Protein AF-D3F6V2-F1 (afdb_monomer)

Solvent-accessible surface area (backbone atoms only — not comparable to full-atom values): 8973 Å² total; per-residue (Å²): 142,80,86,90,87,79,59,64,73,63,51,52,53,51,53,52,31,52,51,52,50,52,54,47,52,52,47,49,52,48,56,53,34,51,52,25,40,53,56,11,44,46,33,47,74,73,39,74,31,45,53,54,73,69,54,49,62,47,35,58,94,34,69,48,48,77,55,85,21,49,40,56,52,40,30,53,50,24,52,50,36,34,46,29,25,52,35,40,52,52,22,56,76,71,43,32,83,39,58,86,33,72,49,62,52,46,48,51,21,49,52,50,46,40,52,50,28,50,54,49,25,52,54,30,53,69,49,67,38,61,68,63,20,52,54,29,50,47,53,30,52,52,49,51,52,50,48,53,50,60,57,48,35,43,63,75,31,63,78,56,48,59,58,55,62,67,62,74,84,116

Foldseek 3Di:
DDDDPPDPVVVVLLVVLVVCLLVLLVCLCCVLLVVLCCQLCCCVPVVVLADDPVLLVLCPPFPCCVPPHPSVVSSVLSVLSNVLNVLSVVLVVVPCSDQAHPSVSVLVSLVSLLVSLVVQLVSCVRSVNVVSNVVSVVVNVVSVVSSVVSCLGHPNDDSSSPVVVVPPVD

Mean predicted aligned error: 8.56 Å

Sequence (170 aa):
MASDTQPAAASERTVFDDVAYWLTIVSVYFLVGVLFFYSGKEKLFDGDAKAPPGIERQFEGTFVATFPGVDALWAILSVIEFAVFVILVVSLIRGEFLPHRRKSILLTGLALGLLTFACLSFGQTSTGNNEGTASLYTYFGVTAIVMLLVLLLPPNRPRAWLSGIAGRDS

Structure (mmCIF, N/CA/C/O backbone):
data_AF-D3F6V2-F1
#
_entry.id   AF-D3F6V2-F1
#
loop_
_atom_site.group_PDB
_atom_site.id
_atom_site.type_symbol
_atom_site.label_atom_id
_atom_site.label_alt_id
_atom_site.label_comp_id
_atom_site.label_asym_id
_atom_site.label_entity_id
_atom_site.label_seq_id
_atom_site.pdbx_PDB_ins_code
_atom_site.Cartn_x
_atom_site.Cartn_y
_atom_site.Cartn_z
_atom_site.occupancy
_atom_site.B_iso_or_equiv
_atom_site.auth_seq_id
_atom_site.auth_comp_id
_atom_site.auth_asym_id
_atom_site.auth_atom_id
_atom_site.pdbx_PDB_model_num
ATOM 1 N N . MET A 1 1 ? 33.829 12.822 -41.954 1.00 42.31 1 MET A N 1
ATOM 2 C CA . MET A 1 1 ? 34.238 11.854 -40.917 1.00 42.31 1 MET A CA 1
ATOM 3 C C . MET A 1 1 ? 33.506 12.264 -39.649 1.00 42.31 1 MET A C 1
ATOM 5 O O . MET A 1 1 ? 33.979 13.132 -38.932 1.00 42.31 1 MET A O 1
ATOM 9 N N . ALA A 1 2 ? 32.256 11.819 -39.508 1.00 47.78 2 ALA A N 1
ATOM 10 C CA . ALA A 1 2 ? 31.329 12.319 -38.498 1.00 47.78 2 ALA A CA 1
ATOM 11 C C . ALA A 1 2 ? 30.999 11.215 -37.489 1.00 47.78 2 ALA A C 1
ATOM 13 O O . ALA A 1 2 ? 30.609 10.126 -37.892 1.00 47.78 2 ALA A O 1
ATOM 14 N N . SER A 1 3 ? 31.179 11.585 -36.217 1.00 52.91 3 SER A N 1
ATOM 15 C CA . SER A 1 3 ? 30.571 11.067 -34.985 1.00 52.91 3 SER A CA 1
ATOM 16 C C . SER A 1 3 ? 30.588 9.556 -34.735 1.00 52.91 3 SER A C 1
ATOM 18 O O . SER A 1 3 ? 29.714 8.844 -35.214 1.00 52.91 3 SER A O 1
ATOM 20 N N . ASP A 1 4 ? 31.481 9.120 -33.842 1.00 53.97 4 ASP A N 1
ATOM 21 C CA . ASP A 1 4 ? 31.443 7.775 -33.240 1.00 53.97 4 ASP A CA 1
ATOM 22 C C . ASP A 1 4 ? 31.522 7.792 -31.698 1.00 53.97 4 ASP A C 1
ATOM 24 O O . ASP A 1 4 ? 31.843 6.804 -31.046 1.00 53.97 4 ASP A O 1
ATOM 28 N N . THR A 1 5 ? 31.202 8.924 -31.066 1.00 54.81 5 THR A N 1
ATOM 29 C CA . THR A 1 5 ? 31.286 9.101 -29.603 1.00 54.81 5 THR A CA 1
ATOM 30 C C . THR A 1 5 ? 29.928 9.337 -28.942 1.00 54.81 5 THR A C 1
ATOM 32 O O . THR A 1 5 ? 29.810 10.132 -28.014 1.00 54.81 5 THR A O 1
ATOM 35 N N . GLN A 1 6 ? 28.879 8.632 -29.384 1.00 54.06 6 GLN A N 1
ATOM 36 C CA . GLN A 1 6 ? 27.572 8.679 -28.708 1.00 54.06 6 GLN A CA 1
ATOM 37 C C . GLN A 1 6 ? 26.768 7.353 -28.631 1.00 54.06 6 GLN A C 1
ATOM 39 O O . GLN A 1 6 ? 25.568 7.372 -28.885 1.00 54.06 6 GLN A O 1
ATOM 44 N N . PRO A 1 7 ? 27.356 6.199 -28.239 1.00 54.28 7 PRO A N 1
ATOM 45 C CA . PRO A 1 7 ? 26.561 5.033 -27.809 1.00 54.28 7 PRO A CA 1
ATOM 46 C C . PRO A 1 7 ? 26.591 4.757 -26.290 1.00 54.28 7 PRO A C 1
ATOM 48 O O . PRO A 1 7 ? 25.589 4.313 -25.731 1.00 54.28 7 PRO A O 1
ATOM 51 N N . ALA A 1 8 ? 27.693 5.052 -25.590 1.00 55.22 8 ALA A N 1
ATOM 52 C CA . ALA A 1 8 ? 27.881 4.616 -24.200 1.00 55.22 8 ALA A CA 1
ATOM 53 C C . ALA A 1 8 ? 26.906 5.294 -23.219 1.00 55.22 8 ALA A C 1
ATOM 55 O O . ALA A 1 8 ? 26.127 4.610 -22.556 1.00 55.22 8 ALA A O 1
ATOM 56 N N . ALA A 1 9 ? 26.863 6.632 -23.217 1.00 55.50 9 ALA A N 1
ATOM 57 C CA . ALA A 1 9 ? 26.031 7.413 -22.296 1.00 55.50 9 ALA A CA 1
ATOM 58 C C . ALA A 1 9 ? 24.517 7.204 -22.499 1.00 55.50 9 ALA A C 1
ATOM 60 O O . ALA A 1 9 ? 23.740 7.317 -21.553 1.00 55.50 9 ALA A O 1
ATOM 61 N N . ALA A 1 10 ? 24.078 6.890 -23.723 1.00 57.09 10 ALA A N 1
ATOM 62 C CA . ALA A 1 10 ? 22.676 6.578 -24.007 1.00 57.09 10 ALA A CA 1
ATOM 63 C C . ALA A 1 10 ? 22.295 5.162 -23.530 1.00 57.09 10 ALA A C 1
ATOM 65 O O . ALA A 1 10 ? 21.206 4.965 -22.985 1.00 57.09 10 ALA A O 1
ATOM 66 N N . SER A 1 11 ? 23.199 4.184 -23.682 1.00 60.19 11 SER A N 1
ATOM 67 C CA . SER A 1 11 ? 22.970 2.814 -23.201 1.00 60.19 11 SER A CA 1
ATOM 68 C C . SER A 1 11 ? 22.975 2.730 -21.671 1.00 60.19 11 SER A C 1
ATOM 70 O O . SER A 1 11 ? 22.109 2.084 -21.088 1.00 60.19 11 SER A O 1
ATOM 72 N N . GLU A 1 12 ? 23.876 3.465 -21.015 1.00 60.72 12 GLU A N 1
ATOM 73 C CA . GLU A 1 12 ? 24.047 3.453 -19.561 1.00 60.72 12 GLU A CA 1
ATOM 74 C C . GLU A 1 12 ? 22.837 4.064 -18.838 1.00 60.72 12 GLU A C 1
ATOM 76 O O . GLU A 1 12 ? 22.347 3.498 -17.860 1.00 60.72 12 GLU A O 1
ATOM 81 N N . ARG A 1 13 ? 22.266 5.152 -19.386 1.00 61.19 13 ARG A N 1
ATOM 82 C CA . ARG A 1 13 ? 21.002 5.737 -18.898 1.00 61.19 13 ARG A CA 1
ATOM 83 C C . ARG A 1 13 ? 19.844 4.739 -18.971 1.00 61.19 13 ARG A C 1
ATOM 85 O O . ARG A 1 13 ? 19.062 4.650 -18.034 1.00 61.19 13 ARG A O 1
ATOM 92 N N . THR A 1 14 ? 19.785 3.939 -20.036 1.00 75.19 14 THR A N 1
ATOM 93 C CA . THR A 1 14 ? 18.725 2.935 -20.225 1.00 75.19 14 THR A CA 1
ATOM 94 C C . THR A 1 14 ? 18.844 1.784 -19.219 1.00 75.19 14 THR A C 1
ATOM 96 O O . THR A 1 14 ? 17.848 1.395 -18.617 1.00 75.19 14 THR A O 1
ATOM 99 N N . VAL A 1 15 ? 20.061 1.281 -18.972 1.00 82.50 15 VAL A N 1
ATOM 100 C CA . VAL A 1 15 ? 20.299 0.206 -17.988 1.00 82.50 15 VAL A CA 1
ATOM 101 C C . VAL A 1 15 ? 19.975 0.672 -16.568 1.00 82.50 15 VAL A C 1
ATOM 103 O O . VAL A 1 15 ? 19.355 -0.069 -15.806 1.00 82.50 15 VAL A O 1
ATOM 106 N N . PHE A 1 16 ? 20.356 1.901 -16.212 1.00 82.88 16 PHE A N 1
ATOM 107 C CA . PHE A 1 16 ? 20.025 2.472 -14.909 1.00 82.88 16 PHE A CA 1
ATOM 108 C C . PHE A 1 16 ? 18.507 2.580 -14.696 1.00 82.88 16 PHE A C 1
ATOM 110 O O . PHE A 1 16 ? 18.003 2.140 -13.661 1.00 82.88 16 PHE A O 1
ATOM 117 N N . ASP A 1 17 ? 17.772 3.110 -15.680 1.00 83.44 17 ASP A N 1
ATOM 118 C CA . ASP A 1 17 ? 16.310 3.232 -15.617 1.00 83.44 17 ASP A CA 1
ATOM 119 C C . ASP A 1 17 ? 15.617 1.856 -15.495 1.00 83.44 17 ASP A C 1
ATOM 121 O O . ASP A 1 17 ? 14.639 1.730 -14.749 1.00 83.44 17 ASP A O 1
ATOM 125 N N . ASP A 1 18 ? 16.142 0.822 -16.165 1.00 84.88 18 ASP A N 1
ATOM 126 C CA . ASP A 1 18 ? 15.638 -0.557 -16.099 1.00 84.88 18 ASP A CA 1
ATOM 127 C C . ASP A 1 18 ? 15.891 -1.204 -14.727 1.00 84.88 18 ASP A C 1
ATOM 129 O O . ASP A 1 18 ? 14.984 -1.805 -14.141 1.00 84.88 18 ASP A O 1
ATOM 133 N N . VAL A 1 19 ? 17.102 -1.065 -14.173 1.00 89.44 19 VAL A N 1
ATOM 134 C CA . VAL A 1 19 ? 17.428 -1.570 -12.827 1.00 89.44 19 VAL A CA 1
ATOM 135 C C . VAL A 1 19 ? 16.563 -0.875 -11.782 1.00 89.44 19 VAL A C 1
ATOM 137 O O . VAL A 1 19 ? 15.969 -1.540 -10.934 1.00 89.44 19 VAL A O 1
ATOM 140 N N . ALA A 1 20 ? 16.440 0.450 -11.863 1.00 88.69 20 ALA A N 1
ATOM 141 C CA . ALA A 1 20 ? 15.614 1.218 -10.945 1.00 88.69 20 ALA A CA 1
ATOM 142 C C . ALA A 1 20 ? 14.128 0.847 -11.055 1.00 88.69 20 ALA A C 1
ATOM 144 O O . ALA A 1 20 ? 13.446 0.759 -10.032 1.00 88.69 20 ALA A O 1
ATOM 145 N N . TYR A 1 21 ? 13.630 0.574 -12.267 1.00 89.56 21 TYR A N 1
ATOM 146 C CA . TYR A 1 21 ? 12.272 0.078 -12.485 1.00 89.56 21 TYR A CA 1
ATOM 147 C C . TYR A 1 21 ? 12.034 -1.241 -11.741 1.00 89.56 21 TYR A C 1
ATOM 149 O O . TYR A 1 21 ? 11.085 -1.352 -10.959 1.00 89.56 21 TYR A O 1
ATOM 157 N N . TRP A 1 22 ? 12.900 -2.235 -11.959 1.00 91.19 22 TRP A N 1
ATOM 158 C CA . TRP A 1 22 ? 12.745 -3.554 -11.348 1.00 91.19 22 TRP A CA 1
ATOM 159 C C . TRP A 1 22 ? 12.922 -3.506 -9.837 1.00 91.19 22 TRP A C 1
ATOM 161 O O . TRP A 1 22 ? 12.095 -4.063 -9.117 1.00 91.19 22 TRP A O 1
ATOM 171 N N . LEU A 1 23 ? 13.940 -2.789 -9.356 1.00 93.31 23 LEU A N 1
ATOM 172 C CA . LEU A 1 23 ? 14.185 -2.604 -7.929 1.00 93.31 23 LEU A CA 1
ATOM 173 C C . LEU A 1 23 ? 12.972 -1.976 -7.244 1.00 93.31 23 LEU A C 1
ATOM 175 O O . LEU A 1 23 ? 12.526 -2.469 -6.210 1.00 93.31 23 LEU A O 1
ATOM 179 N N . THR A 1 24 ? 12.405 -0.932 -7.846 1.00 91.25 24 THR A N 1
ATOM 180 C CA . THR A 1 24 ? 11.191 -0.282 -7.351 1.00 91.25 24 THR A CA 1
ATOM 181 C C . THR A 1 24 ? 10.038 -1.272 -7.293 1.00 91.25 24 THR A C 1
ATOM 183 O O . THR A 1 24 ? 9.457 -1.472 -6.233 1.00 91.25 24 THR A O 1
ATOM 186 N N . ILE A 1 25 ? 9.689 -1.895 -8.420 1.00 91.19 25 ILE A N 1
ATOM 187 C CA . ILE A 1 25 ? 8.507 -2.755 -8.509 1.00 91.19 25 ILE A CA 1
ATOM 188 C C . ILE A 1 25 ? 8.606 -3.937 -7.547 1.00 91.19 25 ILE A C 1
ATOM 190 O O . ILE A 1 25 ? 7.648 -4.205 -6.823 1.00 91.19 25 ILE A O 1
ATOM 194 N N . VAL A 1 26 ? 9.765 -4.594 -7.479 1.00 93.75 26 VAL A N 1
ATOM 195 C CA . VAL A 1 26 ? 10.007 -5.678 -6.521 1.00 93.75 26 VAL A CA 1
ATOM 196 C C . VAL A 1 26 ? 9.861 -5.168 -5.090 1.00 93.75 26 VAL A C 1
ATOM 198 O O . VAL A 1 26 ? 9.168 -5.802 -4.297 1.00 93.75 26 VAL A O 1
ATOM 201 N N . SER A 1 27 ? 10.431 -4.002 -4.773 1.00 92.88 27 SER A N 1
ATOM 202 C CA . SER A 1 27 ? 10.317 -3.403 -3.439 1.00 92.88 27 SER 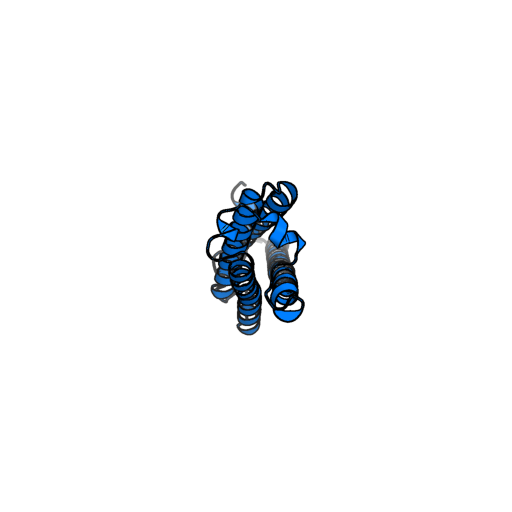A CA 1
ATOM 203 C C . SER A 1 27 ? 8.870 -3.094 -3.067 1.00 92.88 27 SER A C 1
ATOM 205 O O . SER A 1 27 ? 8.477 -3.357 -1.940 1.00 92.88 27 SER A O 1
ATOM 207 N N . VAL A 1 28 ? 8.052 -2.590 -3.997 1.00 93.12 28 VAL A N 1
ATOM 208 C CA . VAL A 1 28 ? 6.631 -2.302 -3.742 1.00 93.12 28 VAL A CA 1
ATOM 209 C C . VAL A 1 28 ? 5.858 -3.579 -3.432 1.00 93.12 28 VAL A C 1
ATOM 211 O O . VAL A 1 28 ? 5.163 -3.637 -2.418 1.00 93.12 28 VAL A O 1
ATOM 214 N N . TYR A 1 29 ? 5.992 -4.612 -4.269 1.00 92.94 29 TYR A N 1
ATOM 215 C CA . TYR A 1 29 ? 5.314 -5.888 -4.026 1.00 92.94 29 TYR A CA 1
ATOM 216 C C . TYR A 1 29 ? 5.787 -6.547 -2.736 1.00 92.94 29 TYR A C 1
ATOM 218 O O . TYR A 1 29 ? 4.967 -7.085 -2.000 1.00 92.94 29 TYR A O 1
ATOM 226 N N . PHE A 1 30 ? 7.086 -6.489 -2.449 1.00 93.69 30 PHE A N 1
ATOM 227 C CA . PHE A 1 30 ? 7.638 -7.066 -1.236 1.00 93.69 30 PHE A CA 1
ATOM 228 C C . PHE A 1 30 ? 7.182 -6.294 0.003 1.00 93.69 30 PHE A C 1
ATOM 230 O O . PHE A 1 30 ? 6.539 -6.873 0.867 1.00 93.69 30 PHE A O 1
ATOM 237 N N . LEU A 1 31 ? 7.441 -4.987 0.080 1.00 92.44 31 LEU A N 1
ATOM 238 C CA . LEU A 1 31 ? 7.120 -4.176 1.256 1.00 92.44 31 LEU A CA 1
ATOM 239 C C . LEU A 1 31 ? 5.620 -4.158 1.536 1.00 92.44 31 LEU A C 1
ATOM 241 O O . LEU A 1 31 ? 5.204 -4.487 2.641 1.00 92.44 31 LEU A O 1
ATOM 245 N N . VAL A 1 32 ? 4.802 -3.804 0.543 1.00 91.19 32 VAL A N 1
ATOM 246 C CA . VAL A 1 32 ? 3.354 -3.677 0.748 1.00 91.19 32 VAL A CA 1
ATOM 247 C C . VAL A 1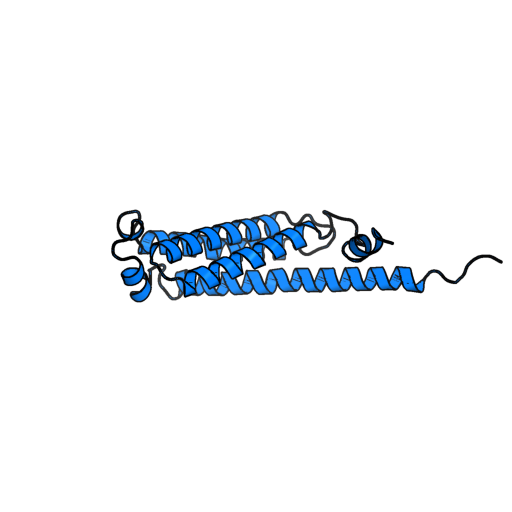 32 ? 2.712 -5.058 0.850 1.00 91.19 32 VAL A C 1
ATOM 249 O O . VAL A 1 32 ? 1.890 -5.290 1.731 1.00 91.19 32 VAL A O 1
ATOM 252 N N . GLY A 1 33 ? 3.117 -6.006 0.002 1.00 91.00 33 GLY A N 1
ATOM 253 C CA . GLY A 1 33 ? 2.569 -7.360 0.026 1.00 91.00 33 GLY A CA 1
ATOM 254 C C . GLY A 1 33 ? 2.845 -8.078 1.343 1.00 91.00 33 GLY A C 1
ATOM 255 O O . GLY A 1 33 ? 1.914 -8.607 1.939 1.00 91.00 33 GLY A O 1
ATOM 256 N N . VAL A 1 34 ? 4.087 -8.059 1.834 1.00 92.75 34 VAL A N 1
ATOM 257 C CA . VAL A 1 34 ? 4.457 -8.709 3.103 1.00 92.75 34 VAL A CA 1
ATOM 258 C C . VAL A 1 34 ? 3.775 -8.028 4.288 1.00 92.75 34 VAL A C 1
ATOM 260 O O . VAL A 1 34 ? 3.228 -8.718 5.146 1.00 92.75 34 VAL A O 1
ATOM 263 N N . LEU A 1 35 ? 3.748 -6.692 4.318 1.00 92.31 35 LEU A N 1
ATOM 264 C CA . LEU A 1 35 ? 3.115 -5.927 5.393 1.00 92.31 35 LEU A CA 1
ATOM 265 C C . LEU A 1 35 ? 1.623 -6.263 5.532 1.00 92.31 35 LEU A C 1
ATOM 267 O O . LEU A 1 35 ? 1.169 -6.626 6.616 1.00 92.31 35 LEU A O 1
ATOM 271 N N . PHE A 1 36 ? 0.869 -6.195 4.431 1.00 92.81 36 PHE A N 1
ATOM 272 C CA . PHE A 1 36 ? -0.566 -6.493 4.444 1.00 92.81 36 PHE A CA 1
ATOM 273 C C . PHE A 1 36 ? -0.862 -7.991 4.584 1.00 92.81 36 PHE A C 1
ATOM 275 O O . PHE A 1 36 ? -1.887 -8.349 5.161 1.00 92.81 36 PHE A O 1
ATOM 282 N N . PHE A 1 37 ? 0.035 -8.871 4.124 1.00 92.62 37 PHE A N 1
ATOM 283 C CA . PHE A 1 37 ? -0.082 -10.308 4.365 1.00 92.62 37 PHE A CA 1
ATOM 284 C C . PHE A 1 37 ? -0.013 -10.631 5.853 1.00 92.62 37 PHE A C 1
ATOM 286 O O . PHE A 1 37 ? -0.929 -11.267 6.362 1.00 92.62 37 PHE A O 1
ATOM 293 N N . TYR A 1 38 ? 1.040 -10.188 6.550 1.00 90.25 38 TYR A N 1
ATOM 294 C CA . TYR A 1 38 ? 1.194 -10.471 7.977 1.00 90.25 38 TYR A CA 1
ATOM 295 C C . TYR A 1 38 ? 0.095 -9.800 8.799 1.00 90.25 38 TYR A C 1
ATOM 297 O O . TYR A 1 38 ? -0.539 -10.483 9.596 1.00 90.25 38 TYR A O 1
ATOM 305 N N . SER A 1 39 ? -0.203 -8.522 8.536 1.00 88.50 39 SER A N 1
ATOM 306 C CA . SER A 1 39 ? -1.266 -7.798 9.248 1.00 88.50 39 SER A CA 1
ATOM 307 C C . SER A 1 39 ? -2.633 -8.468 9.076 1.00 88.50 39 SER A C 1
ATOM 309 O O . SER A 1 39 ? -3.313 -8.768 10.056 1.00 88.50 39 SER A O 1
ATOM 311 N N . GLY A 1 40 ? -3.024 -8.777 7.835 1.00 86.00 40 GLY A N 1
ATOM 312 C CA . GLY A 1 40 ? -4.303 -9.427 7.555 1.00 86.00 40 GLY A CA 1
ATOM 313 C C . GLY A 1 40 ? -4.360 -10.866 8.072 1.00 86.00 40 GLY A C 1
ATOM 314 O O . GLY A 1 40 ? -5.380 -11.275 8.624 1.00 86.00 40 GLY A O 1
ATOM 315 N N . LYS A 1 41 ? -3.269 -11.635 7.931 1.00 89.25 41 LYS A N 1
ATOM 316 C CA . LYS A 1 41 ? -3.210 -13.022 8.405 1.00 89.25 41 LYS A CA 1
ATOM 317 C C . LYS A 1 41 ? -3.343 -13.106 9.920 1.00 89.25 41 LYS A C 1
ATOM 319 O O . LYS A 1 41 ? -4.136 -13.913 10.400 1.00 89.25 41 LYS A O 1
ATOM 324 N N . GLU A 1 42 ? -2.567 -12.303 10.640 1.00 86.12 42 GLU A N 1
ATOM 325 C CA . GLU A 1 42 ? -2.548 -12.314 12.100 1.00 86.12 42 GLU A CA 1
ATOM 326 C C . GLU A 1 42 ? -3.943 -12.005 12.644 1.00 86.12 42 GLU A C 1
ATOM 328 O O . GLU A 1 42 ? -4.469 -12.738 13.475 1.00 86.12 42 GLU A O 1
ATOM 333 N N . LYS A 1 43 ? -4.610 -10.984 12.097 1.00 82.81 43 LYS A N 1
ATOM 334 C CA . LYS A 1 43 ? -5.932 -10.595 12.587 1.00 82.81 43 LYS A CA 1
ATOM 335 C C . LYS A 1 43 ? -7.050 -11.554 12.179 1.00 82.81 43 LYS A C 1
ATOM 337 O O . LYS A 1 43 ? -7.926 -11.821 12.994 1.00 82.81 43 LYS A O 1
ATOM 342 N N . LEU A 1 44 ? -7.054 -12.063 10.942 1.00 84.06 44 LEU A N 1
ATOM 343 C CA . LEU A 1 44 ? -8.146 -12.915 10.448 1.00 84.06 44 LEU A CA 1
ATOM 344 C C . LEU A 1 44 ? -8.021 -14.380 10.859 1.00 84.06 44 LEU A C 1
ATOM 346 O O . LEU A 1 44 ? -9.036 -15.001 11.156 1.00 84.06 44 LEU A O 1
ATOM 350 N N . PHE A 1 45 ? -6.813 -14.942 10.814 1.00 82.94 45 PHE A N 1
ATOM 351 C CA . PHE A 1 45 ? -6.611 -16.383 10.986 1.00 82.94 45 PHE A CA 1
ATOM 352 C C . PHE A 1 45 ? -6.010 -16.746 12.339 1.00 82.94 45 PHE A C 1
ATOM 354 O O . PHE A 1 45 ? -6.297 -17.830 12.834 1.00 82.94 45 PHE A O 1
ATOM 361 N N . ASP A 1 46 ? -5.192 -15.867 12.924 1.00 79.12 46 ASP A N 1
ATOM 362 C CA . ASP A 1 46 ? -4.548 -16.146 14.212 1.00 79.12 46 ASP A CA 1
ATOM 363 C C . ASP A 1 46 ? -5.318 -15.494 15.387 1.00 79.12 46 ASP A C 1
ATOM 365 O O . ASP A 1 46 ? -5.266 -15.993 16.508 1.00 79.12 46 ASP A O 1
ATOM 369 N N . GLY A 1 47 ? -6.075 -14.418 15.128 1.00 71.38 47 GLY A N 1
ATOM 370 C CA . GLY A 1 47 ? -6.858 -13.661 16.115 1.00 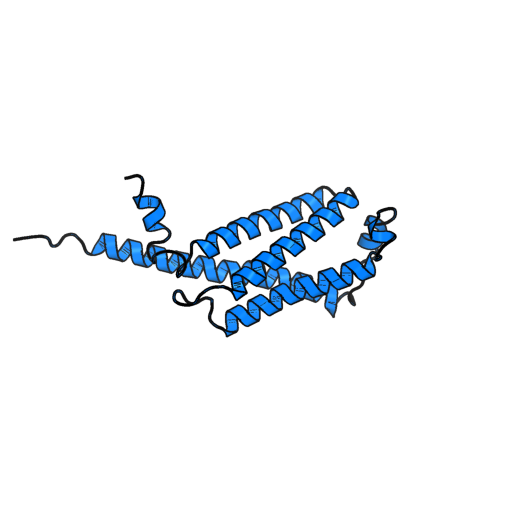71.38 47 GLY A CA 1
ATOM 371 C C . GLY A 1 47 ? -8.385 -13.778 15.999 1.00 71.38 47 GLY A C 1
ATOM 372 O O . GLY A 1 47 ? -9.091 -12.978 16.609 1.00 71.38 47 GLY A O 1
ATOM 373 N N . ASP A 1 48 ? -8.909 -14.717 15.200 1.00 77.56 48 ASP A N 1
ATOM 374 C CA . ASP A 1 48 ? -10.353 -14.951 14.985 1.00 77.56 48 ASP A CA 1
ATOM 375 C C . ASP A 1 48 ? -11.167 -13.695 14.598 1.00 77.56 48 ASP A C 1
ATOM 377 O O . ASP A 1 48 ? -12.361 -13.592 14.890 1.00 77.56 48 ASP A O 1
ATOM 381 N N . ALA A 1 49 ? -10.523 -12.716 13.951 1.00 75.38 49 ALA A N 1
ATOM 382 C CA . ALA A 1 49 ? -11.092 -11.407 13.628 1.00 75.38 49 ALA A CA 1
ATOM 383 C C . ALA A 1 49 ? -11.614 -10.617 14.848 1.00 75.38 49 ALA A C 1
ATOM 385 O O . ALA A 1 49 ? -12.434 -9.713 14.685 1.00 75.38 49 ALA A O 1
ATOM 386 N N . LYS A 1 50 ? -11.117 -10.915 16.055 1.00 81.38 50 LYS A N 1
ATOM 387 C CA . LYS A 1 50 ? -11.442 -10.195 17.292 1.00 81.38 50 LYS A CA 1
ATOM 388 C C . LYS A 1 50 ? -10.315 -9.272 17.712 1.00 81.38 50 LYS A C 1
ATOM 390 O O . LYS A 1 50 ? -9.137 -9.549 17.468 1.00 81.38 50 LYS A O 1
ATOM 395 N N . ALA A 1 51 ? -10.678 -8.162 18.343 1.00 79.38 51 ALA A N 1
ATOM 396 C CA . ALA A 1 51 ? -9.685 -7.248 18.864 1.00 79.38 51 ALA A CA 1
ATOM 397 C C . ALA A 1 51 ? -8.953 -7.907 20.050 1.00 79.38 51 ALA A C 1
ATOM 399 O O . ALA A 1 51 ? -9.583 -8.507 20.921 1.00 79.38 51 ALA A O 1
ATOM 400 N N . PRO A 1 52 ? -7.614 -7.807 20.132 1.00 81.56 52 PRO A N 1
ATOM 401 C CA . PRO A 1 52 ? -6.896 -8.239 21.321 1.00 81.56 52 PRO A CA 1
ATOM 402 C C . PRO A 1 52 ? -7.381 -7.461 22.556 1.00 81.56 52 PRO A C 1
ATOM 404 O O . PRO A 1 52 ? -7.658 -6.264 22.437 1.00 81.56 52 PRO A O 1
ATOM 407 N N . PRO A 1 53 ? -7.361 -8.049 23.767 1.00 81.25 53 PRO A N 1
ATOM 408 C CA . PRO A 1 53 ? -7.858 -7.385 24.979 1.00 81.25 53 PRO A CA 1
ATOM 409 C C . PRO A 1 53 ? -7.180 -6.038 25.278 1.00 81.25 53 PRO A C 1
ATOM 411 O O . PRO A 1 53 ? -7.764 -5.155 25.899 1.00 81.25 53 PRO A O 1
ATOM 414 N N . GLY A 1 54 ? -5.924 -5.867 24.848 1.00 79.88 54 GLY A N 1
ATOM 415 C CA . GLY A 1 54 ? -5.210 -4.592 24.958 1.00 79.88 54 GLY A CA 1
ATOM 416 C C . GLY A 1 54 ? -5.796 -3.496 24.065 1.00 79.88 54 GLY A C 1
ATOM 417 O O . GLY A 1 54 ? -5.878 -2.351 24.495 1.00 79.88 54 GLY A O 1
ATOM 418 N N . ILE A 1 55 ? -6.249 -3.853 22.859 1.00 80.31 55 ILE A N 1
ATOM 419 C CA . ILE A 1 55 ? -6.905 -2.937 21.921 1.00 80.31 55 ILE A CA 1
ATOM 420 C C . ILE A 1 55 ? -8.316 -2.609 22.407 1.00 80.31 55 ILE A C 1
ATOM 422 O O . ILE A 1 55 ? -8.683 -1.442 22.421 1.00 80.31 55 ILE A O 1
ATOM 426 N N . GLU A 1 56 ? -9.088 -3.592 22.876 1.00 81.00 56 GLU A N 1
ATOM 427 C CA . GLU A 1 56 ? -10.423 -3.335 23.440 1.00 81.00 56 GLU A CA 1
ATOM 428 C C . GLU A 1 56 ? -10.375 -2.273 24.543 1.00 81.00 56 GLU A C 1
ATOM 430 O O . GLU A 1 56 ? -11.071 -1.263 24.449 1.00 81.00 56 GLU A O 1
ATOM 435 N N . ARG A 1 57 ? -9.463 -2.439 25.513 1.00 82.44 57 ARG A N 1
ATOM 436 C CA . ARG A 1 57 ? -9.237 -1.461 26.591 1.00 82.44 57 ARG A CA 1
ATOM 437 C C . ARG A 1 57 ? -8.781 -0.105 26.080 1.00 82.44 57 ARG A C 1
ATOM 439 O O . ARG A 1 57 ? -9.157 0.922 26.626 1.00 82.44 57 ARG A O 1
ATOM 446 N N . GLN A 1 58 ? -7.956 -0.091 25.040 1.00 81.44 58 GLN A N 1
ATOM 447 C CA . GLN A 1 58 ? -7.454 1.144 24.451 1.00 81.44 58 GLN A CA 1
ATOM 448 C C . GLN A 1 58 ? -8.586 1.973 23.819 1.00 81.44 58 GLN A C 1
ATOM 450 O O . GLN A 1 58 ? -8.533 3.201 23.829 1.00 81.44 58 GLN A O 1
ATOM 455 N N . PHE A 1 59 ? -9.616 1.311 23.291 1.00 82.06 59 PHE A N 1
ATOM 456 C CA . PHE A 1 59 ? -10.788 1.956 22.705 1.00 82.06 59 PHE A CA 1
ATOM 457 C C . PHE A 1 59 ? -11.949 2.149 23.699 1.00 82.06 59 PHE A C 1
ATOM 459 O O . PHE A 1 59 ? -12.957 2.754 23.315 1.00 82.06 59 PHE A O 1
ATOM 466 N N . GLU A 1 60 ? -11.828 1.711 24.959 1.00 80.44 60 GLU A N 1
ATOM 467 C CA . GLU A 1 60 ? -12.841 1.944 25.998 1.00 80.44 60 GLU A CA 1
ATOM 468 C C . GLU A 1 60 ? -13.134 3.445 26.158 1.00 80.44 60 GLU A C 1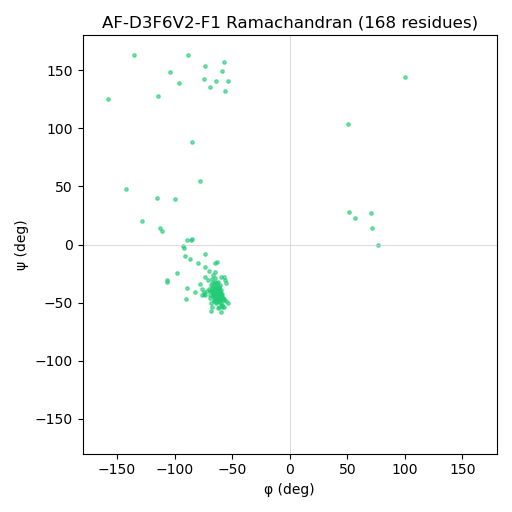
ATOM 470 O O . GLU A 1 60 ? -12.239 4.285 26.225 1.00 80.44 60 GLU A O 1
ATOM 475 N N . GLY A 1 61 ? -14.421 3.800 26.185 1.00 76.25 61 GLY A N 1
ATOM 476 C CA . GLY A 1 61 ? -14.864 5.194 26.298 1.00 76.25 61 GLY A CA 1
ATOM 477 C C . GLY A 1 61 ? -14.753 6.024 25.011 1.00 76.25 61 GLY A C 1
ATOM 478 O O . GLY A 1 61 ? -15.152 7.189 25.015 1.00 76.25 61 GLY A O 1
ATOM 479 N N . THR A 1 62 ? -14.272 5.453 23.901 1.00 80.38 62 THR A N 1
ATOM 480 C CA . THR A 1 62 ? -14.277 6.117 22.586 1.00 80.38 62 THR A CA 1
ATOM 481 C C . THR A 1 62 ? -15.580 5.863 21.820 1.00 80.38 62 THR A C 1
ATOM 483 O O . THR A 1 62 ? -16.317 4.917 22.095 1.00 80.38 62 THR A O 1
ATOM 486 N N . PHE A 1 63 ? -15.854 6.675 20.793 1.00 74.25 63 PHE A N 1
ATOM 487 C CA . PHE A 1 63 ? -17.009 6.483 19.902 1.00 74.25 63 PHE A CA 1
ATOM 488 C C . PHE A 1 63 ? -17.038 5.085 19.251 1.00 74.25 63 PHE A C 1
ATOM 490 O O . PHE A 1 63 ? -18.107 4.503 19.075 1.00 74.25 63 PHE A O 1
ATOM 497 N N . VAL A 1 64 ? -15.860 4.520 18.963 1.00 74.19 64 VAL A N 1
ATOM 498 C CA . VAL A 1 64 ? -15.695 3.204 18.325 1.00 74.19 64 VAL A CA 1
ATOM 499 C C . VAL A 1 64 ? -16.199 2.065 19.214 1.00 74.19 64 VAL A C 1
ATOM 501 O O . VAL A 1 64 ? -16.744 1.091 18.695 1.00 74.19 64 VAL A O 1
ATOM 504 N N . ALA A 1 65 ? -16.075 2.193 20.540 1.00 73.12 65 ALA A N 1
ATOM 505 C CA . ALA A 1 65 ? -16.601 1.202 21.477 1.00 73.12 65 ALA A CA 1
ATOM 506 C C . ALA A 1 65 ? -18.137 1.148 21.476 1.00 73.12 65 ALA A C 1
ATOM 508 O O . ALA A 1 65 ? -18.708 0.085 21.704 1.00 73.12 65 ALA A O 1
ATOM 509 N N . THR A 1 66 ? -18.805 2.267 21.179 1.00 73.81 66 THR A N 1
ATOM 510 C CA . THR A 1 66 ? -20.271 2.377 21.220 1.00 73.81 66 THR A CA 1
ATOM 511 C C . THR A 1 66 ? -20.930 2.014 19.887 1.00 73.81 66 THR A C 1
ATOM 513 O O . THR A 1 66 ? -22.001 1.411 19.879 1.00 73.81 66 THR A O 1
ATOM 516 N N . PHE A 1 67 ? -20.322 2.366 18.748 1.00 66.31 67 PHE A N 1
ATOM 517 C CA . PHE A 1 67 ? -20.833 2.003 17.422 1.00 66.31 67 PHE A CA 1
ATOM 518 C C . PHE A 1 67 ? -19.705 2.037 16.375 1.00 66.31 67 PHE A C 1
ATOM 520 O O . PHE A 1 67 ? -19.067 3.081 16.231 1.00 66.31 67 PHE A O 1
ATOM 527 N N . PRO A 1 68 ? -19.440 0.965 15.600 1.00 71.62 68 PRO A N 1
ATOM 528 C CA . PRO A 1 68 ? -20.104 -0.347 15.547 1.00 71.62 68 PRO A CA 1
ATOM 529 C C . PRO A 1 68 ? -19.604 -1.376 16.587 1.00 71.62 68 PRO A C 1
ATOM 531 O O . PRO A 1 68 ? -20.036 -2.525 16.549 1.00 71.62 68 PRO A O 1
ATOM 534 N N . GLY A 1 69 ? -18.708 -0.985 17.499 1.00 81.56 69 GLY A N 1
ATOM 535 C CA . GLY A 1 69 ? -18.008 -1.884 18.420 1.00 81.56 69 GLY A CA 1
ATOM 536 C C . GLY A 1 69 ? -16.594 -2.202 17.926 1.00 81.56 69 GLY A C 1
ATOM 537 O O . GLY A 1 69 ? -16.355 -2.313 16.719 1.00 81.56 69 GLY A O 1
ATOM 538 N N . VAL A 1 70 ? -15.651 -2.338 18.865 1.00 83.69 70 VAL A N 1
ATOM 539 C CA . VAL A 1 70 ? -14.218 -2.520 18.566 1.00 83.69 70 VAL A CA 1
ATOM 540 C C . VAL A 1 70 ? -13.988 -3.785 17.741 1.00 83.69 70 VAL A C 1
ATOM 542 O O . VAL A 1 70 ? -13.318 -3.716 16.717 1.00 83.69 70 VAL A O 1
ATOM 545 N N . ASP A 1 71 ? -14.620 -4.898 18.114 1.00 84.69 71 ASP A N 1
ATOM 546 C CA . ASP A 1 71 ? -14.529 -6.170 17.389 1.00 84.69 71 ASP A CA 1
ATOM 547 C C . ASP A 1 71 ? -15.059 -6.089 15.958 1.00 84.69 71 ASP A C 1
ATOM 549 O O . ASP A 1 71 ? -14.414 -6.558 15.024 1.00 84.69 71 ASP A O 1
ATOM 553 N N . ALA A 1 72 ? -16.222 -5.464 15.759 1.00 85.25 72 ALA A N 1
ATOM 554 C CA . ALA A 1 72 ? -16.808 -5.334 14.430 1.00 85.25 72 ALA A CA 1
ATOM 555 C C . ALA A 1 72 ? -15.916 -4.481 13.518 1.00 85.25 72 ALA A C 1
ATOM 557 O O . ALA A 1 72 ? -15.668 -4.845 12.366 1.00 85.25 72 ALA A O 1
ATOM 558 N N . LEU A 1 73 ? -15.395 -3.362 14.035 1.00 85.94 73 LEU A N 1
ATOM 559 C CA . LEU A 1 73 ? -14.475 -2.516 13.282 1.00 85.94 73 LEU A CA 1
ATOM 560 C C . LEU A 1 73 ? -13.148 -3.234 13.010 1.00 85.94 73 LEU A C 1
ATOM 562 O O . LEU A 1 73 ? -12.626 -3.143 11.899 1.00 85.94 73 LEU A O 1
ATOM 566 N N . TRP A 1 74 ? -12.626 -3.970 13.992 1.00 86.69 74 TRP A N 1
ATOM 567 C CA . TRP A 1 74 ? -11.412 -4.767 13.852 1.00 86.69 74 TRP A CA 1
ATOM 568 C C . TRP A 1 74 ? -11.569 -5.833 12.770 1.00 86.69 74 TRP A C 1
ATOM 570 O O . TRP A 1 74 ? -10.717 -5.932 11.889 1.00 86.69 74 TRP A O 1
ATOM 580 N N . ALA A 1 75 ? -12.685 -6.563 12.756 1.00 87.81 75 ALA A N 1
ATOM 581 C CA . ALA A 1 75 ? -12.990 -7.550 11.727 1.00 87.81 75 ALA A CA 1
ATOM 582 C C . ALA A 1 75 ? -13.065 -6.917 10.328 1.00 87.81 75 ALA A C 1
ATOM 584 O O . ALA A 1 75 ? -12.436 -7.412 9.392 1.00 87.81 75 ALA A O 1
ATOM 585 N N . ILE A 1 76 ? -13.776 -5.791 10.184 1.00 88.62 76 ILE A N 1
ATOM 586 C CA . ILE A 1 76 ? -13.879 -5.065 8.908 1.00 88.62 76 ILE A CA 1
ATOM 587 C C . ILE A 1 76 ? -12.493 -4.627 8.422 1.00 88.62 76 ILE A C 1
ATOM 589 O O . ILE A 1 76 ? -12.147 -4.860 7.263 1.00 88.62 76 ILE A O 1
ATOM 593 N N . LEU A 1 77 ? -11.683 -4.031 9.302 1.00 89.38 77 LEU A N 1
ATOM 594 C CA . LEU A 1 77 ? -10.318 -3.613 8.973 1.00 89.38 77 LEU A CA 1
ATOM 595 C C . LEU A 1 77 ? -9.450 -4.801 8.565 1.00 89.38 77 LEU A C 1
ATOM 597 O O . LEU A 1 77 ? -8.732 -4.715 7.577 1.00 89.38 77 LEU A O 1
ATOM 601 N N . SER A 1 78 ? -9.569 -5.925 9.265 1.00 89.25 78 SER A N 1
ATOM 602 C CA . SER A 1 78 ? -8.812 -7.145 8.973 1.00 89.25 78 SER A CA 1
ATOM 603 C C . SER A 1 78 ? -9.151 -7.709 7.591 1.00 89.25 78 SER A C 1
ATOM 605 O O . SER A 1 78 ? -8.259 -8.093 6.835 1.00 89.25 78 SER A O 1
ATOM 607 N N . VAL A 1 79 ? -10.435 -7.697 7.217 1.00 91.62 79 VAL A N 1
ATOM 608 C CA . VAL A 1 79 ? -10.885 -8.090 5.873 1.00 91.62 79 VAL A CA 1
ATOM 609 C C . VAL A 1 79 ? -10.336 -7.140 4.811 1.00 91.62 79 VAL A C 1
ATOM 611 O O . VAL A 1 79 ? -9.863 -7.603 3.774 1.00 91.62 79 VAL A O 1
ATOM 614 N N . ILE A 1 80 ? -10.366 -5.826 5.054 1.00 93.12 80 ILE A N 1
ATOM 615 C CA . ILE A 1 80 ? -9.827 -4.829 4.116 1.00 93.12 80 ILE A CA 1
ATOM 616 C C . ILE A 1 80 ? -8.309 -4.992 3.961 1.00 93.12 80 ILE A C 1
ATOM 618 O O . ILE A 1 80 ? -7.815 -5.017 2.835 1.00 93.12 80 ILE A O 1
ATOM 622 N N . GLU A 1 81 ? -7.574 -5.159 5.061 1.00 92.56 81 GLU A N 1
ATOM 623 C CA . GLU A 1 81 ? -6.126 -5.389 5.061 1.00 92.56 81 GLU A CA 1
ATOM 624 C C . GLU A 1 81 ? -5.760 -6.622 4.238 1.00 92.56 81 GLU A C 1
ATOM 626 O O . GLU A 1 81 ? -4.891 -6.572 3.365 1.00 92.56 81 GLU A O 1
ATOM 631 N N . PHE A 1 82 ? -6.474 -7.724 4.453 1.00 92.62 82 PHE A N 1
ATOM 632 C CA . PHE A 1 82 ? -6.248 -8.933 3.680 1.00 92.62 82 PHE A CA 1
ATOM 633 C C . PHE A 1 82 ? -6.668 -8.771 2.212 1.00 92.62 82 PHE A C 1
ATOM 635 O O . PHE A 1 82 ? -5.993 -9.278 1.314 1.00 92.62 82 PHE A O 1
ATOM 642 N N . ALA A 1 83 ? -7.730 -8.012 1.931 1.00 93.75 83 ALA A N 1
ATOM 643 C CA . ALA A 1 83 ? -8.135 -7.697 0.566 1.00 93.75 83 ALA A CA 1
ATOM 644 C C . ALA A 1 83 ? -7.046 -6.917 -0.190 1.00 93.75 83 ALA A C 1
ATOM 646 O O . ALA A 1 83 ? -6.822 -7.204 -1.366 1.00 93.75 83 ALA A O 1
ATOM 647 N N . VAL A 1 84 ? -6.318 -5.998 0.462 1.00 94.88 84 VAL A N 1
ATOM 648 C CA . VAL A 1 84 ? -5.150 -5.321 -0.139 1.00 94.88 84 VAL A CA 1
ATOM 649 C C . VAL A 1 84 ? -4.114 -6.347 -0.597 1.00 94.88 84 VAL A C 1
ATOM 651 O O . VAL A 1 84 ? -3.668 -6.298 -1.745 1.00 94.88 84 VAL A O 1
ATOM 654 N N . PHE A 1 85 ? -3.773 -7.313 0.260 1.00 94.88 85 PHE A N 1
ATOM 655 C CA . PHE A 1 85 ? -2.848 -8.386 -0.101 1.00 94.88 85 PHE A CA 1
ATOM 656 C C . PHE A 1 85 ? -3.361 -9.213 -1.290 1.00 94.88 85 PHE A C 1
ATOM 658 O O . PHE A 1 85 ? -2.630 -9.419 -2.260 1.00 94.88 85 PHE A O 1
ATOM 665 N N . VAL A 1 86 ? -4.630 -9.629 -1.271 1.00 94.69 86 VAL A N 1
ATOM 666 C CA . VAL A 1 86 ? -5.241 -10.390 -2.374 1.00 94.69 86 VAL A CA 1
ATOM 667 C C . VAL A 1 86 ? -5.208 -9.597 -3.686 1.00 94.69 86 VAL A C 1
ATOM 669 O O . VAL A 1 86 ? -4.861 -10.152 -4.729 1.00 94.69 86 VAL A O 1
ATOM 672 N N . ILE A 1 87 ? -5.502 -8.295 -3.653 1.00 95.25 87 ILE A N 1
ATOM 673 C CA . ILE A 1 87 ? -5.424 -7.410 -4.825 1.00 95.25 87 ILE A CA 1
ATOM 674 C C . ILE A 1 87 ? -3.993 -7.362 -5.376 1.00 95.25 87 ILE A C 1
ATOM 676 O O . ILE A 1 87 ? -3.804 -7.456 -6.591 1.00 95.25 87 ILE A O 1
ATOM 680 N N . LEU A 1 88 ? -2.978 -7.278 -4.510 1.00 94.12 88 LEU A N 1
ATOM 681 C CA . LEU A 1 88 ? -1.576 -7.319 -4.933 1.00 94.12 88 LEU A CA 1
ATOM 682 C C . LEU A 1 88 ? -1.196 -8.667 -5.555 1.00 94.12 88 LEU A C 1
ATOM 684 O O . LEU A 1 88 ? -0.526 -8.688 -6.587 1.00 94.12 88 LEU A O 1
ATOM 688 N N . VAL A 1 89 ? -1.667 -9.786 -5.004 1.00 94.00 89 VAL A N 1
ATOM 689 C CA . VAL A 1 89 ? -1.462 -11.115 -5.604 1.00 94.00 89 VAL A CA 1
ATOM 690 C C . VAL A 1 89 ? -2.116 -11.197 -6.987 1.00 94.00 89 VAL A C 1
ATOM 692 O O . VAL A 1 89 ? -1.485 -11.646 -7.943 1.00 94.00 89 VAL A O 1
ATOM 695 N N . VAL A 1 90 ? -3.347 -10.699 -7.141 1.00 94.69 90 VAL A N 1
ATOM 696 C CA . VAL A 1 90 ? -4.029 -10.631 -8.446 1.00 94.69 90 VAL A CA 1
ATOM 697 C C . VAL A 1 90 ? -3.248 -9.760 -9.434 1.00 94.69 90 VAL A C 1
ATOM 699 O O . VAL A 1 90 ? -3.101 -10.133 -10.600 1.00 94.69 90 VAL A O 1
ATOM 702 N N . SER A 1 91 ? -2.716 -8.624 -8.980 1.00 94.00 91 SER A N 1
ATOM 703 C CA . SER A 1 91 ? -1.861 -7.738 -9.779 1.00 94.00 91 SER A CA 1
ATOM 704 C C . SER A 1 91 ? -0.586 -8.445 -10.262 1.00 94.00 91 SER A C 1
ATOM 706 O O . SER A 1 91 ? -0.199 -8.315 -11.429 1.00 94.00 91 SER A O 1
ATOM 708 N N . LEU A 1 92 ? 0.028 -9.256 -9.393 1.00 92.06 92 LEU A N 1
ATOM 709 C CA . LEU A 1 92 ? 1.209 -10.056 -9.710 1.00 92.06 92 LEU A CA 1
ATOM 710 C C . LEU A 1 92 ? 0.891 -11.136 -10.755 1.00 92.06 92 LEU A C 1
ATOM 712 O O . LEU A 1 92 ? 1.581 -11.223 -11.769 1.00 92.06 92 LEU A O 1
ATOM 716 N N . ILE A 1 93 ? -0.195 -11.894 -10.564 1.00 93.56 93 ILE A N 1
ATOM 717 C CA . ILE A 1 93 ? -0.650 -12.941 -11.499 1.00 93.56 93 ILE A CA 1
ATOM 718 C C . ILE A 1 93 ? -0.985 -12.348 -12.874 1.00 93.56 93 ILE A C 1
ATOM 720 O O . ILE A 1 93 ? -0.684 -12.946 -13.906 1.00 93.56 93 ILE A O 1
ATOM 724 N N . ARG A 1 94 ? -1.578 -11.149 -12.914 1.00 90.81 94 ARG A N 1
ATOM 725 C CA . ARG A 1 94 ? -1.889 -10.444 -14.168 1.00 90.81 94 ARG A CA 1
ATOM 726 C C . ARG A 1 94 ? -0.673 -9.847 -14.870 1.00 90.81 94 ARG A C 1
ATOM 728 O O . ARG A 1 94 ? -0.811 -9.362 -15.996 1.00 90.81 94 ARG A O 1
ATOM 735 N N . GLY A 1 95 ? 0.497 -9.865 -14.238 1.00 88.75 95 GLY A N 1
ATOM 736 C CA . GLY A 1 95 ? 1.711 -9.319 -14.825 1.00 88.75 95 GLY A CA 1
ATOM 737 C C . GLY A 1 95 ? 1.713 -7.793 -14.917 1.00 88.75 95 GLY A C 1
ATOM 738 O O . GLY A 1 95 ? 2.384 -7.245 -15.790 1.00 88.75 95 GLY A O 1
ATOM 739 N N . GLU A 1 96 ? 0.985 -7.078 -14.046 1.00 88.88 96 GLU A N 1
ATOM 740 C CA . GLU A 1 96 ? 1.010 -5.601 -14.035 1.00 88.88 96 GLU A CA 1
ATOM 741 C C . GLU A 1 96 ? 2.394 -5.040 -13.657 1.00 88.88 96 GLU A C 1
ATOM 743 O O . GLU A 1 96 ? 2.710 -3.884 -13.939 1.00 88.88 96 GLU A O 1
ATOM 748 N N . PHE A 1 97 ? 3.264 -5.877 -13.086 1.00 88.25 97 PHE A N 1
ATOM 749 C CA . PHE A 1 97 ? 4.673 -5.563 -12.865 1.00 88.25 97 PHE A CA 1
ATOM 750 C C . PHE A 1 97 ? 5.462 -5.338 -14.169 1.00 88.25 97 PHE A C 1
ATOM 752 O O . PHE A 1 97 ? 6.560 -4.787 -14.121 1.00 88.25 97 PHE A O 1
ATOM 759 N N . LEU A 1 98 ? 4.933 -5.722 -15.338 1.00 86.81 98 LEU A N 1
ATOM 760 C CA . LEU A 1 98 ? 5.600 -5.520 -16.626 1.00 86.81 98 LEU A CA 1
ATOM 761 C C . LEU A 1 98 ? 5.540 -4.043 -17.083 1.00 86.81 98 LEU A C 1
ATOM 763 O O . LEU A 1 98 ? 4.499 -3.395 -16.931 1.00 86.81 98 LEU A O 1
ATOM 767 N N . PRO A 1 99 ? 6.609 -3.499 -17.704 1.00 81.50 99 PRO A N 1
ATOM 768 C CA . PRO A 1 99 ? 6.679 -2.083 -18.101 1.00 81.50 99 PRO A CA 1
ATOM 769 C C . PRO A 1 99 ? 5.592 -1.636 -19.089 1.00 81.50 99 PRO A C 1
ATOM 771 O O . PRO A 1 99 ? 5.208 -0.470 -19.115 1.00 81.50 99 PRO A O 1
ATOM 774 N N . HIS A 1 100 ? 5.087 -2.555 -19.913 1.00 82.12 100 HIS A N 1
ATOM 775 C CA . HIS A 1 100 ? 4.122 -2.263 -20.981 1.00 82.12 100 HIS A CA 1
ATOM 776 C C . HIS A 1 100 ? 2.662 -2.388 -20.537 1.00 82.12 100 HIS A C 1
ATOM 778 O O . HIS A 1 100 ? 1.756 -2.033 -21.289 1.00 82.12 100 HIS A O 1
ATOM 784 N N . ARG A 1 101 ? 2.411 -2.921 -19.337 1.00 82.94 101 ARG A N 1
ATOM 785 C CA . ARG A 1 101 ? 1.063 -3.114 -18.796 1.00 82.94 101 ARG A CA 1
ATOM 786 C C . ARG A 1 101 ? 0.699 -1.948 -17.882 1.00 82.94 101 ARG A C 1
ATOM 788 O O . ARG A 1 101 ? 1.515 -1.477 -17.091 1.00 82.94 101 ARG A O 1
ATOM 795 N N . ARG A 1 102 ? -0.551 -1.488 -17.988 1.00 84.56 102 ARG A N 1
ATOM 796 C CA . ARG A 1 102 ? -1.118 -0.517 -17.044 1.00 84.56 102 ARG A CA 1
ATOM 797 C C . ARG A 1 102 ? -1.188 -1.154 -15.654 1.00 84.56 102 ARG A C 1
ATOM 799 O O . ARG A 1 102 ? -1.515 -2.329 -15.543 1.00 84.56 102 ARG A O 1
ATOM 806 N N . LYS A 1 103 ? -0.881 -0.360 -14.629 1.00 89.19 103 LYS A N 1
ATOM 807 C CA . LYS A 1 103 ? -0.740 -0.779 -13.222 1.00 89.19 103 LYS A CA 1
ATOM 808 C C . LYS A 1 103 ? -1.991 -0.458 -12.400 1.00 89.19 103 LYS A C 1
ATOM 810 O O . LYS A 1 103 ? -1.902 0.073 -11.298 1.00 89.19 103 LYS A O 1
ATOM 815 N N . SER A 1 104 ? -3.168 -0.650 -12.994 1.00 89.31 104 SER A N 1
ATOM 816 C CA . SER A 1 104 ? -4.442 -0.238 -12.397 1.00 89.31 104 SER A CA 1
ATOM 817 C C . SER A 1 104 ? -4.748 -0.979 -11.100 1.00 89.31 104 SER A C 1
ATOM 819 O O . SER A 1 104 ? -5.115 -0.340 -10.122 1.00 89.31 104 SER A O 1
ATOM 821 N N . ILE A 1 105 ? -4.569 -2.300 -11.075 1.00 91.56 105 ILE A N 1
ATOM 822 C CA . ILE A 1 105 ? -4.883 -3.135 -9.912 1.00 91.56 105 ILE A CA 1
ATOM 823 C C . ILE A 1 105 ? -3.855 -2.889 -8.807 1.00 91.56 105 ILE A C 1
ATOM 825 O O . ILE A 1 105 ? -4.241 -2.753 -7.647 1.00 91.56 105 ILE A O 1
ATOM 829 N N . LEU A 1 106 ? -2.573 -2.739 -9.161 1.00 91.69 106 LEU A N 1
ATOM 830 C CA . LEU A 1 106 ? -1.533 -2.322 -8.216 1.00 91.69 106 LEU A CA 1
ATOM 831 C C . LEU A 1 106 ? -1.897 -0.992 -7.542 1.00 91.69 106 LEU A C 1
ATOM 833 O O . LEU A 1 106 ? -1.861 -0.890 -6.318 1.00 91.69 106 LEU A O 1
ATOM 837 N N . LEU A 1 107 ? -2.291 0.017 -8.325 1.00 92.56 107 LEU A N 1
ATOM 838 C CA . LEU A 1 107 ? -2.693 1.321 -7.794 1.00 92.56 107 LEU A CA 1
ATOM 839 C C . LEU A 1 107 ? -3.959 1.238 -6.936 1.00 92.56 107 LEU A C 1
ATOM 841 O O . LEU A 1 107 ? -4.029 1.917 -5.916 1.00 92.56 107 LEU A O 1
ATOM 845 N N . THR A 1 108 ? -4.931 0.396 -7.297 1.00 94.12 108 THR A N 1
ATOM 846 C CA . THR A 1 108 ? -6.107 0.138 -6.453 1.00 94.12 108 THR A CA 1
ATOM 847 C C . THR A 1 108 ? -5.709 -0.481 -5.114 1.00 94.12 108 THR A C 1
ATOM 849 O O . THR A 1 108 ? -6.202 -0.037 -4.081 1.00 94.12 108 THR A O 1
ATOM 852 N N . GLY A 1 109 ? -4.788 -1.451 -5.109 1.00 93.38 109 GLY A N 1
ATOM 853 C CA . GLY A 1 109 ? -4.259 -2.046 -3.880 1.00 93.38 109 GLY A CA 1
ATOM 854 C C . GLY A 1 109 ? -3.556 -1.014 -2.996 1.00 93.38 109 GLY A C 1
ATOM 855 O O . GLY A 1 109 ? -3.841 -0.930 -1.806 1.00 93.38 109 GLY A O 1
ATOM 856 N N . LEU A 1 110 ? -2.707 -0.165 -3.584 1.00 93.94 110 LEU A N 1
ATOM 857 C CA . LEU A 1 110 ? -2.023 0.916 -2.863 1.00 93.94 110 LEU A CA 1
ATOM 858 C C . LEU A 1 110 ? -2.998 1.965 -2.309 1.00 93.94 110 LEU A C 1
ATOM 860 O O . LEU A 1 110 ? -2.851 2.389 -1.166 1.00 93.94 110 LEU A O 1
ATOM 864 N N . ALA A 1 111 ? -4.011 2.358 -3.084 1.00 95.31 111 ALA A N 1
ATOM 865 C CA . ALA A 1 111 ? -5.034 3.302 -2.642 1.00 95.31 111 ALA A CA 1
ATOM 866 C C . ALA A 1 111 ? -5.871 2.737 -1.484 1.00 95.31 111 ALA A C 1
ATOM 868 O O . ALA A 1 111 ? -6.152 3.443 -0.516 1.00 95.31 111 ALA A O 1
ATOM 869 N N . LEU A 1 112 ? -6.228 1.452 -1.550 1.00 95.12 112 LEU A N 1
ATOM 870 C CA . LEU A 1 112 ? -6.918 0.772 -0.458 1.00 95.12 112 LEU A CA 1
ATOM 871 C C . LEU A 1 112 ? -6.016 0.632 0.780 1.00 95.12 112 LEU A C 1
ATOM 873 O O . LEU A 1 112 ? -6.483 0.807 1.905 1.00 95.12 112 LEU A O 1
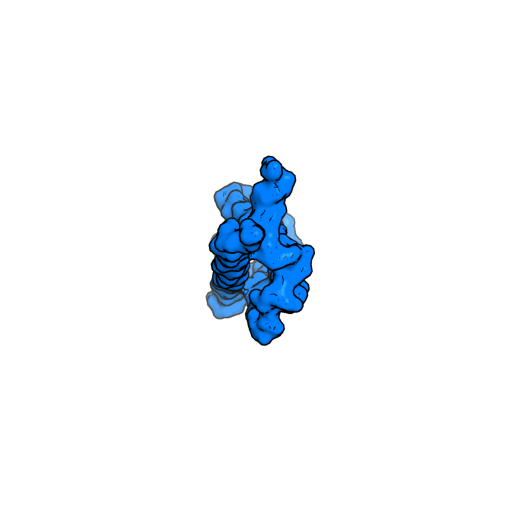ATOM 877 N N . GLY A 1 113 ? -4.715 0.403 0.589 1.00 93.75 113 GLY A N 1
ATOM 878 C CA . GLY A 1 113 ? -3.730 0.420 1.669 1.00 93.75 113 GLY A CA 1
ATOM 879 C C . GLY A 1 113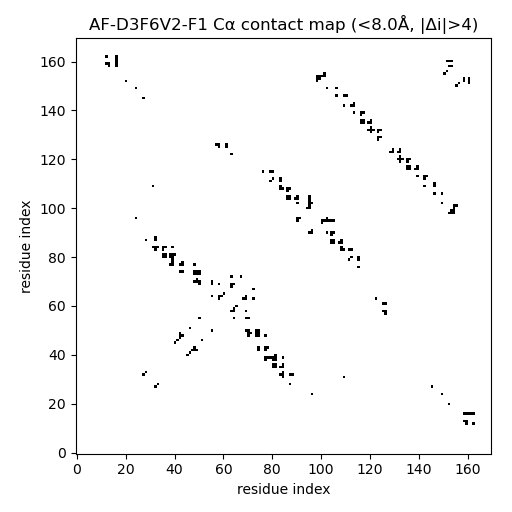 ? -3.622 1.788 2.352 1.00 93.75 113 GLY A C 1
ATOM 880 O O . GLY A 1 113 ? -3.644 1.865 3.578 1.00 93.75 113 GLY A O 1
ATOM 881 N N . LEU A 1 114 ? -3.606 2.880 1.580 1.00 94.75 114 LEU A N 1
ATOM 882 C CA . LEU A 1 114 ? -3.662 4.246 2.116 1.00 94.75 114 LEU A CA 1
ATOM 883 C C . LEU A 1 114 ? -4.931 4.496 2.925 1.00 94.75 114 LEU A C 1
ATOM 885 O O . LEU A 1 114 ? -4.854 5.045 4.023 1.00 94.75 114 LEU A O 1
ATOM 889 N N . LEU A 1 115 ? -6.088 4.071 2.411 1.00 94.06 115 LEU A N 1
ATOM 890 C CA . LEU A 1 115 ? -7.349 4.170 3.142 1.00 94.06 115 LEU A CA 1
ATOM 891 C C . LEU A 1 115 ? -7.274 3.410 4.472 1.00 94.06 115 LEU A C 1
ATOM 893 O O . LEU A 1 115 ? -7.679 3.934 5.505 1.00 94.06 115 LEU A O 1
ATOM 897 N N . THR A 1 116 ? -6.691 2.213 4.456 1.00 92.56 116 THR A N 1
ATOM 898 C CA . THR A 1 116 ? -6.516 1.384 5.652 1.00 92.56 116 THR A CA 1
ATOM 899 C C . THR A 1 116 ? -5.650 2.082 6.697 1.00 92.56 116 THR A C 1
ATOM 901 O O . THR A 1 116 ? -6.065 2.210 7.848 1.00 92.56 116 THR A O 1
ATOM 904 N N . PHE A 1 117 ? -4.481 2.603 6.308 1.00 92.94 117 PHE A N 1
ATOM 905 C CA . PHE A 1 117 ? -3.626 3.346 7.235 1.00 92.94 117 PHE A CA 1
ATOM 906 C C . PHE A 1 117 ? -4.299 4.615 7.751 1.00 92.94 117 PHE A C 1
ATOM 908 O O . PHE A 1 117 ? -4.171 4.914 8.932 1.00 92.94 117 PHE A O 1
ATOM 915 N N . ALA A 1 118 ? -5.064 5.327 6.921 1.00 90.69 118 ALA A N 1
ATOM 916 C CA . ALA A 1 118 ? -5.825 6.489 7.372 1.00 90.69 118 ALA A CA 1
ATOM 917 C C . ALA A 1 118 ? -6.863 6.112 8.445 1.00 90.69 118 ALA A C 1
ATOM 919 O O . ALA A 1 118 ? -6.942 6.775 9.481 1.00 90.69 118 ALA A O 1
ATOM 920 N N . CYS A 1 119 ? -7.614 5.024 8.240 1.00 89.25 119 CYS A N 1
ATOM 921 C CA . CYS A 1 119 ? -8.575 4.519 9.222 1.00 89.25 119 CYS A CA 1
ATOM 922 C C . CYS A 1 119 ? -7.893 4.075 10.525 1.00 89.25 119 CYS A C 1
ATOM 924 O O . CYS A 1 119 ? -8.366 4.421 11.609 1.00 89.25 119 CYS A O 1
ATOM 926 N N . LEU A 1 120 ? -6.769 3.358 10.437 1.00 88.50 120 LEU A N 1
ATOM 927 C CA . LEU A 1 120 ? -5.999 2.933 11.609 1.00 88.50 120 LEU A CA 1
ATOM 928 C C . LEU A 1 120 ? -5.429 4.133 12.375 1.00 88.50 120 LEU A C 1
ATOM 930 O O . LEU A 1 120 ? -5.563 4.187 13.597 1.00 88.50 120 LEU A O 1
ATOM 934 N N . SER A 1 121 ? -4.838 5.111 11.679 1.00 88.44 121 SER A N 1
ATOM 935 C CA . SER A 1 121 ? -4.306 6.335 12.292 1.00 88.44 121 SER A CA 1
ATOM 936 C C . SER A 1 121 ? -5.398 7.109 13.018 1.00 88.44 121 SER A C 1
ATOM 938 O O . SER A 1 121 ? -5.194 7.551 14.147 1.00 88.44 121 SER A O 1
ATOM 940 N N . PHE A 1 122 ? -6.578 7.240 12.407 1.00 86.56 122 PHE A N 1
ATOM 941 C CA . PHE A 1 122 ? -7.735 7.869 13.041 1.00 86.56 122 PHE A CA 1
ATOM 942 C C . PHE A 1 122 ? -8.183 7.111 14.301 1.00 86.56 122 PHE A C 1
ATOM 944 O O . PHE A 1 122 ? -8.428 7.726 15.343 1.00 86.56 122 PHE A O 1
ATOM 951 N N . GLY A 1 123 ? -8.228 5.777 14.229 1.00 85.44 123 GLY A N 1
ATOM 952 C CA . GLY A 1 123 ? -8.523 4.920 15.375 1.00 85.44 123 GLY A CA 1
ATOM 953 C C . GLY A 1 123 ? -7.543 5.154 16.525 1.00 85.44 123 GLY A C 1
ATOM 954 O O . GLY A 1 123 ? -7.961 5.503 17.623 1.00 85.44 123 GLY A O 1
ATOM 955 N N . GLN A 1 124 ? -6.239 5.058 16.263 1.00 85.12 124 GLN A N 1
ATOM 956 C CA . GLN A 1 124 ? -5.202 5.258 17.283 1.00 85.12 124 GLN A CA 1
ATOM 957 C C . GLN A 1 124 ? -5.196 6.688 17.849 1.00 85.12 124 GLN A C 1
ATOM 959 O O . GLN A 1 124 ? -5.036 6.861 19.060 1.00 85.12 124 GLN A O 1
ATOM 964 N N . THR A 1 125 ? -5.484 7.699 17.023 1.00 86.00 125 THR A N 1
ATOM 965 C CA . THR A 1 125 ? -5.617 9.097 17.473 1.00 86.00 125 THR A CA 1
ATOM 966 C C . THR A 1 125 ? -6.767 9.243 18.469 1.00 86.00 125 THR A C 1
ATOM 968 O O . THR A 1 125 ? -6.622 9.903 19.494 1.00 86.00 125 THR A O 1
ATOM 971 N N . SER A 1 126 ? -7.894 8.572 18.209 1.00 82.31 126 SER A N 1
ATOM 972 C CA . SER A 1 126 ? -9.076 8.603 19.082 1.00 82.31 126 SER A CA 1
ATOM 973 C C . SER A 1 126 ? -8.821 7.979 20.457 1.00 82.31 126 SER A C 1
ATOM 975 O O . SER A 1 126 ? -9.502 8.317 21.419 1.00 82.31 126 SER A O 1
ATOM 977 N N . THR A 1 127 ? -7.825 7.098 20.558 1.0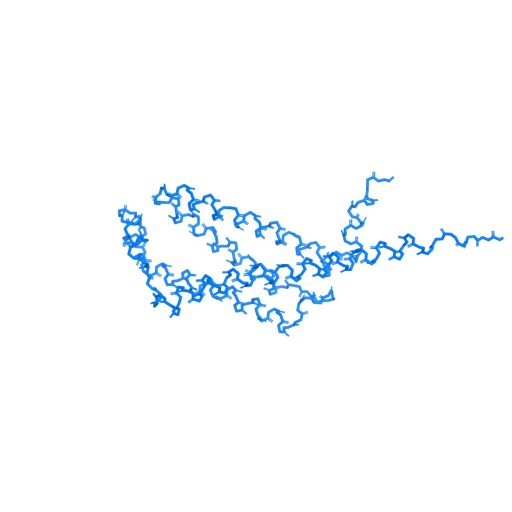0 82.44 127 THR A N 1
ATOM 978 C CA . THR A 1 127 ? -7.398 6.474 21.820 1.00 82.44 127 THR A CA 1
ATOM 979 C C . THR A 1 127 ? -6.283 7.223 22.554 1.00 82.44 127 THR A C 1
ATOM 981 O O . THR A 1 127 ? -5.852 6.797 23.621 1.00 82.44 127 THR A O 1
ATOM 984 N N . GLY A 1 128 ? -5.761 8.313 21.979 1.00 80.50 128 GLY A N 1
ATOM 985 C CA . GLY A 1 128 ? -4.627 9.054 22.543 1.00 80.50 128 GLY A CA 1
ATOM 986 C C . GLY A 1 128 ? -3.273 8.333 22.454 1.00 80.50 128 GLY A C 1
ATOM 987 O O . GLY A 1 128 ? -2.314 8.756 23.099 1.00 80.50 128 GLY A O 1
ATOM 988 N N . ASN A 1 129 ? -3.158 7.265 21.654 1.00 82.06 129 ASN A N 1
ATOM 989 C CA . ASN A 1 129 ? -1.900 6.540 21.469 1.00 82.06 129 ASN A CA 1
ATOM 990 C C . ASN A 1 129 ? -1.045 7.214 20.391 1.00 82.06 129 ASN A C 1
ATOM 992 O O . ASN A 1 129 ? -1.119 6.892 19.201 1.00 82.06 129 ASN A O 1
ATOM 996 N N . ASN A 1 130 ? -0.233 8.175 20.825 1.00 83.38 130 ASN A N 1
ATOM 997 C CA . ASN A 1 130 ? 0.585 8.999 19.936 1.00 83.38 130 ASN A CA 1
ATOM 998 C C . ASN A 1 130 ? 1.702 8.204 19.239 1.00 83.38 130 ASN A C 1
ATOM 1000 O O . ASN A 1 130 ? 2.015 8.497 18.086 1.00 83.38 130 ASN A O 1
ATOM 1004 N N . GLU A 1 131 ? 2.267 7.180 19.889 1.00 84.50 131 GLU A N 1
ATOM 1005 C CA . GLU A 1 131 ? 3.313 6.331 19.297 1.00 84.50 131 GLU A CA 1
ATOM 1006 C C . GLU A 1 131 ? 2.754 5.470 18.160 1.00 84.50 131 GLU A C 1
ATOM 1008 O O . GLU A 1 131 ? 3.268 5.500 17.036 1.00 84.50 131 GLU A O 1
ATOM 1013 N N . GLY A 1 132 ? 1.643 4.770 18.415 1.00 80.06 132 GLY A N 1
ATOM 1014 C CA . GLY A 1 132 ? 0.948 3.985 17.394 1.00 80.06 132 GLY A CA 1
ATOM 1015 C C . GLY A 1 132 ? 0.494 4.863 16.227 1.00 80.06 132 GLY A C 1
ATOM 1016 O O . GLY A 1 132 ? 0.739 4.541 15.065 1.00 80.06 132 GLY A O 1
ATOM 1017 N N . THR A 1 133 ? -0.064 6.034 16.531 1.00 84.69 133 THR A N 1
ATOM 1018 C CA . THR A 1 133 ? -0.491 7.022 15.531 1.00 84.69 133 THR A CA 1
ATOM 1019 C C . THR A 1 133 ? 0.668 7.493 14.644 1.00 84.69 133 THR A C 1
ATOM 1021 O O . THR A 1 133 ? 0.538 7.505 13.420 1.00 84.69 133 THR A O 1
ATOM 1024 N N . ALA A 1 134 ? 1.824 7.832 15.224 1.00 85.94 134 ALA A N 1
ATOM 1025 C CA . ALA A 1 134 ? 2.995 8.282 14.469 1.00 85.94 134 ALA A CA 1
ATOM 1026 C C . ALA A 1 134 ? 3.537 7.196 13.523 1.00 85.94 134 ALA A C 1
ATOM 1028 O O . ALA A 1 134 ? 3.884 7.485 12.372 1.00 85.94 134 ALA A O 1
ATOM 1029 N N . SER A 1 135 ? 3.558 5.938 13.976 1.00 87.94 135 SER A N 1
ATOM 1030 C CA . SER A 1 135 ? 3.980 4.812 13.136 1.00 87.94 135 SER A CA 1
ATOM 1031 C C . SER A 1 135 ? 3.055 4.632 11.924 1.00 87.94 135 SER A C 1
ATOM 1033 O O . SER A 1 135 ? 3.521 4.520 10.789 1.00 87.94 135 SER A O 1
ATOM 1035 N N . LEU A 1 136 ? 1.739 4.731 12.129 1.00 89.00 136 LEU A N 1
ATOM 1036 C CA . LEU A 1 136 ? 0.737 4.573 11.074 1.00 89.00 136 LEU A CA 1
ATOM 1037 C C . LEU A 1 136 ? 0.744 5.728 10.071 1.00 89.00 136 LEU A C 1
ATOM 1039 O O . LEU A 1 136 ? 0.644 5.488 8.868 1.00 89.00 136 LEU A O 1
ATOM 1043 N N . TYR A 1 137 ? 0.947 6.969 10.524 1.00 89.06 137 TYR A N 1
ATOM 1044 C CA . TYR A 1 137 ? 1.169 8.098 9.615 1.00 89.06 137 TYR A CA 1
ATOM 1045 C C . TYR A 1 137 ? 2.447 7.943 8.790 1.00 89.06 137 TYR A C 1
ATOM 1047 O O . TYR A 1 137 ? 2.471 8.341 7.625 1.00 89.06 137 TYR A O 1
ATOM 1055 N N . THR A 1 138 ? 3.487 7.327 9.353 1.00 91.88 138 THR A N 1
ATOM 1056 C CA . THR A 1 138 ? 4.711 7.019 8.605 1.00 91.88 138 THR A CA 1
ATOM 1057 C C . THR A 1 138 ? 4.423 6.001 7.503 1.00 91.88 138 THR A C 1
ATOM 1059 O O . THR A 1 138 ? 4.768 6.244 6.347 1.00 91.88 138 THR A O 1
ATOM 1062 N N . TYR A 1 139 ? 3.715 4.908 7.812 1.00 91.00 139 TYR A N 1
ATOM 1063 C CA . TYR A 1 139 ? 3.297 3.932 6.799 1.00 91.00 139 TYR A CA 1
ATOM 1064 C C . TYR A 1 139 ? 2.389 4.544 5.728 1.00 91.00 139 TYR A C 1
ATOM 1066 O O . TYR A 1 139 ? 2.584 4.282 4.539 1.00 91.00 139 TYR A O 1
ATOM 1074 N N . PHE A 1 140 ? 1.453 5.414 6.117 1.00 93.00 140 PHE A N 1
ATOM 1075 C CA . PHE A 1 140 ? 0.623 6.177 5.186 1.00 93.00 140 PHE A CA 1
ATOM 1076 C C . PHE A 1 140 ? 1.478 7.040 4.247 1.00 93.00 140 PHE A C 1
ATOM 1078 O O . PHE A 1 140 ? 1.360 6.932 3.027 1.00 93.00 140 PHE A O 1
ATOM 1085 N N . GLY A 1 141 ? 2.384 7.857 4.795 1.00 92.44 141 GLY A N 1
ATOM 1086 C CA . GLY A 1 141 ? 3.248 8.746 4.017 1.00 92.44 141 GLY A CA 1
ATOM 1087 C C . GLY A 1 141 ? 4.164 7.990 3.055 1.00 92.44 141 GLY A C 1
ATOM 1088 O O . GLY A 1 141 ? 4.239 8.329 1.874 1.00 92.44 141 GLY A O 1
ATOM 1089 N N . VAL A 1 142 ? 4.801 6.913 3.524 1.00 93.00 142 VAL A N 1
ATOM 1090 C CA . VAL A 1 142 ? 5.645 6.049 2.684 1.00 93.00 142 VAL A CA 1
ATOM 1091 C C . VAL A 1 142 ? 4.823 5.402 1.570 1.00 93.00 142 VAL A C 1
ATOM 1093 O O . VAL A 1 142 ? 5.248 5.410 0.417 1.00 93.00 142 VAL A O 1
ATOM 1096 N N . THR A 1 143 ? 3.620 4.906 1.869 1.00 93.00 143 THR A N 1
ATOM 1097 C CA . THR A 1 143 ? 2.736 4.307 0.855 1.00 93.00 143 THR A CA 1
ATOM 1098 C C . THR A 1 143 ? 2.285 5.342 -0.179 1.00 93.00 143 THR A C 1
ATOM 1100 O O . THR A 1 143 ? 2.199 5.024 -1.364 1.00 93.00 143 THR A O 1
ATOM 1103 N N . ALA A 1 144 ? 2.063 6.596 0.225 1.00 92.81 144 ALA A N 1
ATOM 1104 C CA . ALA A 1 144 ? 1.703 7.678 -0.688 1.00 92.81 144 ALA A CA 1
ATOM 1105 C C . ALA A 1 144 ? 2.865 8.011 -1.632 1.00 92.81 144 ALA A C 1
ATOM 1107 O O . ALA A 1 144 ? 2.665 8.129 -2.840 1.00 92.81 144 ALA A O 1
ATOM 1108 N N . ILE A 1 145 ? 4.091 8.080 -1.104 1.00 93.50 145 ILE A N 1
ATOM 1109 C CA . ILE A 1 145 ? 5.307 8.256 -1.910 1.00 93.50 145 ILE A CA 1
ATOM 1110 C C . ILE A 1 145 ? 5.473 7.089 -2.886 1.00 93.50 145 ILE A C 1
ATOM 1112 O O . ILE A 1 145 ? 5.716 7.310 -4.070 1.00 93.50 145 ILE A O 1
ATOM 1116 N N . VAL A 1 146 ? 5.283 5.853 -2.422 1.00 92.25 146 VAL A N 1
ATOM 1117 C CA . VAL A 1 146 ? 5.318 4.654 -3.268 1.00 92.25 146 VAL A CA 1
ATOM 1118 C C . VAL A 1 146 ? 4.268 4.728 -4.377 1.00 92.25 146 VAL A C 1
ATOM 1120 O O . VAL A 1 146 ? 4.585 4.455 -5.533 1.00 92.25 146 VAL A O 1
ATOM 1123 N N . MET A 1 147 ? 3.038 5.136 -4.066 1.00 91.31 147 MET A N 1
ATOM 1124 C CA . MET A 1 147 ? 1.974 5.299 -5.058 1.00 91.31 147 MET A CA 1
ATOM 1125 C C . MET A 1 147 ? 2.340 6.352 -6.108 1.00 91.31 147 MET A C 1
ATOM 1127 O O . ME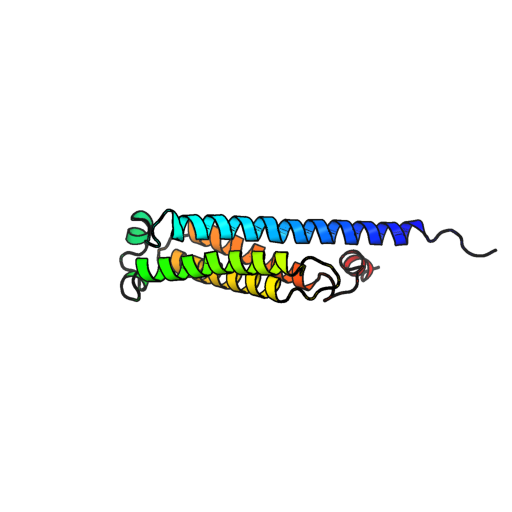T A 1 147 ? 2.180 6.102 -7.304 1.00 91.31 147 MET A O 1
ATOM 1131 N N . LEU A 1 148 ? 2.876 7.500 -5.684 1.00 89.88 148 LEU A N 1
ATOM 1132 C CA . LEU A 1 148 ? 3.377 8.528 -6.597 1.00 89.88 148 LEU A CA 1
ATOM 1133 C C . LEU A 1 148 ? 4.501 7.984 -7.479 1.00 89.88 148 LEU A C 1
ATOM 1135 O O . LEU A 1 148 ? 4.485 8.199 -8.687 1.00 89.88 148 LEU A O 1
ATOM 1139 N N . LEU A 1 149 ? 5.433 7.225 -6.908 1.00 88.56 149 LEU A N 1
ATOM 1140 C CA . LEU A 1 149 ? 6.523 6.605 -7.649 1.00 88.56 149 LEU A CA 1
ATOM 1141 C C . LEU A 1 149 ? 5.979 5.613 -8.693 1.00 88.56 149 LEU A C 1
ATOM 1143 O O . LEU A 1 149 ? 6.344 5.695 -9.861 1.00 88.56 149 LEU A O 1
ATOM 1147 N N . VAL A 1 150 ? 5.020 4.756 -8.334 1.00 87.81 150 VAL A N 1
ATOM 1148 C CA . VAL A 1 150 ? 4.358 3.834 -9.276 1.00 87.81 150 VAL A CA 1
ATOM 1149 C C . VAL A 1 150 ? 3.630 4.582 -10.399 1.00 87.81 150 VAL A C 1
ATOM 1151 O O . VAL A 1 150 ? 3.636 4.126 -11.544 1.00 87.81 150 VAL A O 1
ATOM 1154 N N . LEU A 1 151 ? 3.046 5.749 -10.115 1.00 87.19 151 LEU A N 1
ATOM 1155 C CA . LEU A 1 151 ? 2.456 6.617 -11.140 1.00 87.19 151 LEU A CA 1
ATOM 1156 C C . LEU A 1 151 ? 3.502 7.212 -12.092 1.00 87.19 151 LEU A C 1
ATOM 1158 O O . LEU A 1 151 ? 3.165 7.501 -13.239 1.00 87.19 151 LEU A O 1
ATOM 1162 N N . LEU A 1 152 ? 4.752 7.372 -11.654 1.00 85.00 152 LEU A N 1
ATOM 1163 C CA . LEU A 1 152 ? 5.866 7.812 -12.498 1.00 85.00 152 LEU A CA 1
ATOM 1164 C C . LEU A 1 152 ? 6.451 6.685 -13.360 1.00 85.00 152 LEU A C 1
ATOM 1166 O O . LEU A 1 152 ? 7.160 6.986 -14.317 1.00 85.00 152 LEU A O 1
ATOM 1170 N N . LEU A 1 153 ? 6.161 5.416 -13.062 1.00 83.81 153 LEU A N 1
ATOM 1171 C CA . LEU A 1 153 ? 6.679 4.287 -13.833 1.00 83.81 153 LEU A CA 1
ATOM 1172 C C . LEU A 1 153 ? 5.986 4.143 -15.205 1.00 83.81 153 LEU A C 1
ATOM 1174 O O . LEU A 1 153 ? 4.808 4.487 -15.369 1.00 83.81 153 LEU A O 1
ATOM 1178 N N . PRO A 1 154 ? 6.666 3.546 -16.202 1.00 74.94 154 PRO A N 1
ATOM 1179 C CA . PRO A 1 154 ? 6.038 3.112 -17.447 1.00 74.94 154 PRO A CA 1
ATOM 1180 C C . PRO A 1 154 ? 4.820 2.203 -17.187 1.00 74.94 154 PRO A C 1
ATOM 1182 O O . PRO A 1 154 ? 4.867 1.368 -16.276 1.00 74.94 154 PRO A O 1
ATOM 1185 N N . PRO A 1 155 ? 3.720 2.322 -17.955 1.00 71.81 155 PRO A N 1
ATOM 1186 C CA . PRO A 1 155 ? 3.553 3.116 -19.177 1.00 71.81 155 PRO A CA 1
ATOM 1187 C C . PRO A 1 155 ? 3.080 4.565 -18.955 1.00 71.81 155 PRO A C 1
ATOM 1189 O O . PRO A 1 155 ? 2.825 5.264 -19.931 1.00 71.81 155 PRO A O 1
ATOM 1192 N N . ASN A 1 156 ? 2.932 5.030 -17.710 1.00 67.50 156 ASN A N 1
ATOM 1193 C CA . ASN A 1 156 ? 2.418 6.379 -17.434 1.00 67.50 156 ASN A CA 1
ATOM 1194 C C . ASN A 1 156 ? 3.422 7.483 -17.820 1.00 67.50 156 ASN A C 1
ATOM 1196 O O . ASN A 1 156 ? 3.021 8.617 -18.080 1.00 67.50 156 ASN A O 1
ATOM 1200 N N . ARG A 1 157 ? 4.720 7.151 -17.888 1.00 67.38 157 ARG A N 1
ATOM 1201 C CA . ARG A 1 157 ? 5.801 8.014 -18.391 1.00 67.38 157 ARG A CA 1
ATOM 1202 C C . ARG A 1 157 ? 6.759 7.261 -19.333 1.00 67.38 157 ARG A C 1
ATOM 1204 O O . ARG A 1 157 ? 6.744 6.026 -19.350 1.00 67.38 157 ARG A O 1
ATOM 1211 N N . PRO A 1 158 ? 7.576 7.982 -20.133 1.00 67.75 158 PRO A N 1
ATOM 1212 C CA . PRO A 1 158 ? 8.589 7.387 -21.011 1.00 67.75 158 PRO A CA 1
ATOM 1213 C C . PRO A 1 158 ? 9.600 6.518 -20.248 1.00 67.75 158 PRO A C 1
ATOM 1215 O O . PRO A 1 158 ? 9.824 6.737 -19.064 1.00 67.75 158 PRO A O 1
ATOM 1218 N N . ARG A 1 159 ? 10.253 5.568 -20.938 1.00 64.88 159 ARG A N 1
ATOM 1219 C CA . ARG A 1 159 ? 11.226 4.624 -20.340 1.00 64.88 159 ARG A CA 1
ATOM 1220 C C . ARG A 1 159 ? 12.391 5.299 -19.608 1.00 64.88 159 ARG A C 1
ATOM 1222 O O . ARG A 1 159 ? 12.857 4.755 -18.619 1.00 64.88 159 ARG A O 1
ATOM 1229 N N . ALA A 1 160 ? 12.799 6.485 -20.053 1.00 66.69 160 ALA A N 1
ATOM 1230 C CA . ALA A 1 160 ? 13.780 7.340 -19.385 1.00 66.69 160 ALA A CA 1
ATOM 1231 C C . ALA A 1 160 ? 13.154 8.087 -18.189 1.00 66.69 160 ALA A C 1
ATOM 1233 O O . ALA A 1 160 ? 13.108 9.318 -18.162 1.00 66.69 160 ALA A O 1
ATOM 1234 N N . TRP A 1 161 ? 12.544 7.358 -17.255 1.00 71.50 161 TRP A N 1
ATOM 1235 C CA . TRP A 1 161 ? 11.652 7.947 -16.254 1.00 71.50 161 TRP A CA 1
ATOM 1236 C C . TRP A 1 161 ? 12.405 8.651 -15.117 1.00 71.50 161 TRP A C 1
ATOM 1238 O O . TRP A 1 161 ? 11.925 9.684 -14.653 1.00 71.50 161 TRP A O 1
ATOM 1248 N N . LEU A 1 162 ? 13.584 8.158 -14.710 1.00 73.81 162 LEU A N 1
ATOM 1249 C CA . LEU A 1 162 ? 14.462 8.839 -13.747 1.00 73.81 162 LEU A CA 1
ATOM 1250 C C . LEU A 1 162 ? 15.441 9.762 -14.463 1.00 73.81 162 LEU A C 1
ATOM 1252 O O . LEU A 1 162 ? 15.578 10.930 -14.095 1.00 73.81 162 LEU A O 1
ATOM 1256 N N . SER A 1 163 ? 16.087 9.266 -15.520 1.00 73.19 163 SER A N 1
ATOM 1257 C CA . SER A 1 163 ? 17.054 10.061 -16.284 1.00 73.19 163 SER A CA 1
ATOM 1258 C C . SER A 1 163 ? 16.416 11.290 -16.952 1.00 73.19 163 SER A C 1
ATOM 1260 O O . SER A 1 163 ? 17.043 12.347 -17.031 1.00 73.19 163 SER A O 1
ATOM 1262 N N . GLY A 1 164 ? 15.144 11.205 -17.356 1.00 63.59 164 GLY A N 1
ATOM 1263 C CA . GLY A 1 164 ? 14.372 12.328 -17.894 1.00 63.59 164 GLY A CA 1
ATOM 1264 C C . GLY A 1 164 ? 13.927 13.364 -16.854 1.00 63.59 164 GLY A C 1
ATOM 1265 O O . GLY A 1 164 ? 13.621 14.493 -17.232 1.00 63.59 164 GLY A O 1
ATOM 1266 N N . ILE A 1 165 ? 13.900 13.016 -15.561 1.00 67.19 165 ILE A N 1
ATOM 1267 C CA . ILE A 1 165 ? 13.706 13.997 -14.479 1.00 67.19 165 ILE A CA 1
ATOM 1268 C C . ILE A 1 165 ? 15.007 14.779 -14.265 1.00 67.19 165 ILE A C 1
ATOM 1270 O O . ILE A 1 165 ? 14.964 15.999 -14.179 1.00 67.19 165 ILE A O 1
ATOM 1274 N N . ALA A 1 166 ? 16.157 14.097 -14.257 1.00 66.62 166 ALA A N 1
ATOM 1275 C CA . ALA A 1 166 ? 17.464 14.725 -14.047 1.00 66.62 166 ALA A CA 1
ATOM 1276 C C . ALA A 1 166 ? 17.943 15.588 -15.234 1.00 66.62 166 ALA A C 1
ATOM 1278 O O . ALA A 1 166 ? 18.664 16.558 -15.036 1.00 66.62 166 ALA A O 1
ATOM 1279 N N . GLY A 1 167 ? 17.554 15.248 -16.468 1.00 60.44 167 GLY A N 1
ATOM 1280 C CA . GLY A 1 167 ? 17.987 15.957 -17.680 1.00 60.44 167 GLY A CA 1
ATOM 1281 C C . GLY A 1 167 ? 17.164 17.190 -18.068 1.00 60.44 167 GLY A C 1
ATOM 1282 O O . GLY A 1 167 ? 17.395 17.740 -19.139 1.00 60.44 167 GLY A O 1
ATOM 1283 N N . ARG A 1 168 ? 16.169 17.594 -17.266 1.00 57.53 168 ARG A N 1
ATOM 1284 C CA . ARG A 1 168 ? 15.319 1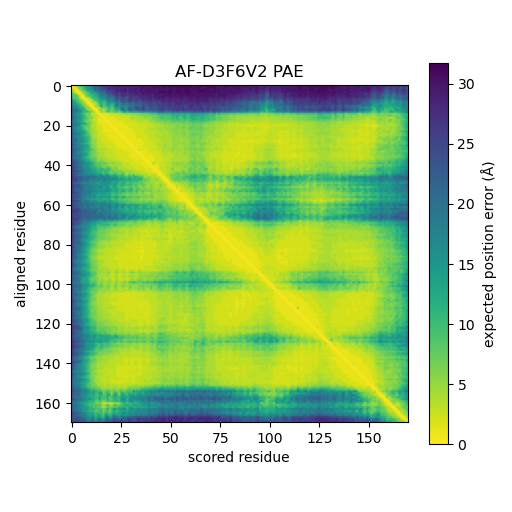8.767 -17.549 1.00 57.53 168 ARG A CA 1
ATOM 1285 C C . ARG A 1 168 ? 15.892 20.095 -17.042 1.00 57.53 168 ARG A C 1
ATOM 1287 O O . ARG A 1 168 ? 15.400 21.136 -17.468 1.00 57.53 168 ARG A O 1
ATOM 1294 N N . ASP A 1 169 ? 16.927 20.036 -16.204 1.00 52.53 169 ASP A N 1
ATOM 1295 C CA . ASP A 1 169 ? 17.528 21.192 -15.523 1.00 52.53 169 ASP A CA 1
ATOM 1296 C C . ASP A 1 169 ? 18.965 21.505 -16.006 1.00 52.53 169 ASP A C 1
ATOM 1298 O O . ASP A 1 169 ? 19.691 22.263 -15.363 1.00 52.53 169 ASP A O 1
ATOM 1302 N N . SER A 1 170 ? 19.383 20.925 -17.138 1.00 45.84 170 SER A N 1
ATOM 1303 C CA . SER A 1 170 ? 20.694 21.120 -17.787 1.00 45.84 170 SER A CA 1
ATOM 1304 C C . SER A 1 170 ? 20.529 21.534 -19.240 1.00 45.84 170 SER A C 1
ATOM 1306 O O . SER A 1 170 ? 21.234 22.467 -19.676 1.00 45.84 170 SER A O 1
#

Nearest PDB structures (foldseek):
  4o93-assembly1_B  TM=3.280E-01  e=3.160E+00  Thermus thermophilus HB27

Organism: Conexibacter woesei (strain DSM 14684 / CCUG 47730 / CIP 108061 / JCM 11494 / NBRC 100937 / ID131577) (NCBI:txid469383)

Radius of gyration: 20.92 Å; Cα contacts (8 Å, |Δi|>4): 162; chains: 1; bounding box: 55×38×68 Å

pLDDT: mean 82.64, std 12.06, range [42.31, 95.31]

Secondary structure (DSSP, 8-state):
------SHHHHHHHHHHHHHHHHHHHHHHHHHHHHHHHHHHIIIIISTTPPPHHHHHHHTTSHHHHTT-HHHHHHHHHHHHHHHHHHHHHHHHTTTTSTTS--HHHHHHHHHHHHHHHHHHHHHHHTT-HHHHHHHHHHHHHHHHHHHHHHHSTTSS-S-TTHHHHTT--